Protein AF-A0A0L1J0C2-F1 (afdb_monomer)

Sequence (74 aa):
MSPRFRLVFFAPPSAVPACKTAIFSAGTSQFRPGDAANPHIGKVGELETTEEVRVEALCASEDIARKAVEALKK

Organism: Aspergillus nomiae NRRL (strain ATCC 15546 / NRRL 13137 / CBS 260.88 / M93) (NCBI:txid1509407)

Foldseek 3Di:
DADKDKDKDKDAPVCCVVLVVFDKDKDKDKDAADPPDPDPDDDHRDIDIDIIMITIDIDPHPVRVVVVVVVVVD

Solvent-accessible surface area (backbone atoms only — not comparable to full-atom values): 4613 Å² total; per-residue (Å²): 133,82,73,75,44,76,49,75,51,76,41,53,69,88,51,41,77,79,51,59,90,48,50,74,46,82,48,73,46,76,52,59,43,49,92,86,54,85,62,95,72,67,49,68,78,36,84,33,77,47,72,30,31,42,40,44,41,82,25,88,34,69,71,53,43,52,51,50,54,61,59,71,76,109

Secondary structure (DSSP, 8-state):
----EEEEEEE-GGGHHHHTTSEEEEEEEEE---TT---SSS-TTS-E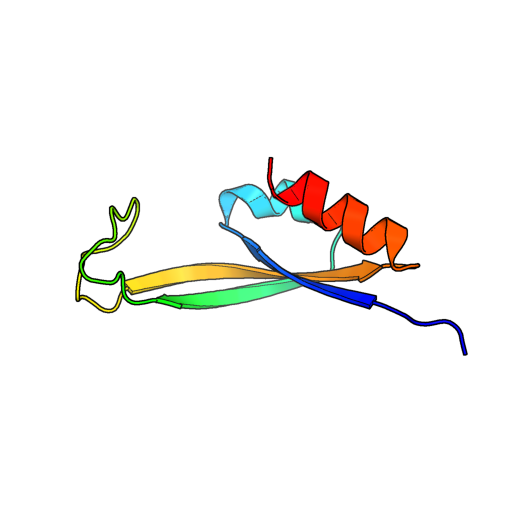EEEEEEEEEEESSHHHHHHHHHHHT-

InterPro domains:
  IPR015867 Nitrogen regulatory protein PII/ATP phosphoribosyltransferase, C-terminal [G3DSA:3.30.70.120] (21-74)
  IPR036069 DUF34/NIF3 superfamily [SSF102705] (4-64)

Structure (mmCIF, N/CA/C/O backbone):
data_AF-A0A0L1J0C2-F1
#
_entry.id   AF-A0A0L1J0C2-F1
#
loop_
_atom_site.group_PDB
_atom_site.id
_atom_site.type_symbol
_atom_site.label_atom_id
_atom_site.label_alt_id
_atom_site.label_comp_id
_atom_site.label_asym_id
_atom_site.label_entity_id
_atom_site.label_seq_id
_atom_site.pdbx_PDB_ins_code
_atom_site.Cartn_x
_atom_site.Cartn_y
_atom_site.Cartn_z
_atom_site.occupancy
_atom_site.B_iso_or_equiv
_atom_site.auth_seq_id
_atom_site.auth_comp_id
_atom_site.auth_asym_id
_atom_site.auth_atom_id
_atom_site.pdbx_PDB_model_num
ATOM 1 N N . MET A 1 1 ? 12.452 13.133 -24.231 1.00 62.97 1 MET A N 1
ATOM 2 C CA . MET A 1 1 ? 12.449 12.863 -22.776 1.00 62.97 1 MET A CA 1
ATOM 3 C C . MET A 1 1 ? 11.645 11.590 -22.566 1.00 62.97 1 MET A C 1
ATOM 5 O O . MET A 1 1 ? 10.484 11.583 -22.949 1.00 62.97 1 MET A O 1
ATOM 9 N N . SER A 1 2 ? 12.248 10.506 -22.077 1.00 70.12 2 SER A N 1
ATOM 10 C CA . SER A 1 2 ? 11.500 9.268 -21.808 1.00 70.12 2 SER A CA 1
ATOM 11 C C . SER A 1 2 ? 10.654 9.429 -20.538 1.00 70.12 2 SER A C 1
ATOM 13 O O . SER A 1 2 ? 11.151 10.026 -19.576 1.00 70.12 2 SER A O 1
ATOM 15 N N . PRO A 1 3 ? 9.406 8.930 -20.505 1.00 77.06 3 PRO A N 1
ATOM 16 C CA . PRO A 1 3 ? 8.563 9.024 -19.319 1.00 77.06 3 PRO A CA 1
ATOM 17 C C . PRO A 1 3 ? 9.176 8.215 -18.168 1.00 77.06 3 PRO A C 1
ATOM 19 O O . PRO A 1 3 ? 9.615 7.082 -18.355 1.00 77.06 3 PRO A O 1
ATOM 22 N N . ARG A 1 4 ? 9.220 8.812 -16.972 1.00 77.81 4 ARG A N 1
ATOM 23 C CA . ARG A 1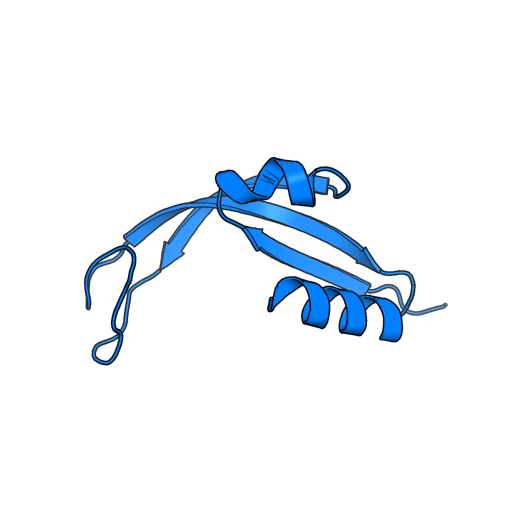 4 ? 9.624 8.152 -15.722 1.00 77.81 4 ARG A CA 1
ATOM 24 C C . ARG A 1 4 ? 8.404 8.041 -14.825 1.00 77.81 4 ARG A C 1
ATOM 26 O O . ARG A 1 4 ? 7.705 9.032 -14.629 1.00 77.81 4 ARG A O 1
ATOM 33 N N . PHE A 1 5 ? 8.184 6.862 -14.260 1.00 82.75 5 PHE A N 1
ATOM 34 C CA . PHE A 1 5 ? 7.044 6.598 -13.390 1.00 82.75 5 PHE A CA 1
ATOM 35 C C . PHE A 1 5 ? 7.528 6.466 -11.947 1.00 82.75 5 PHE A C 1
ATOM 37 O O . PHE A 1 5 ? 8.566 5.854 -11.688 1.00 82.75 5 PHE A O 1
ATOM 44 N N . ARG A 1 6 ? 6.784 7.053 -11.008 1.00 82.38 6 ARG A N 1
ATOM 45 C CA . ARG A 1 6 ? 7.004 6.881 -9.570 1.00 82.38 6 ARG A CA 1
ATOM 46 C C . ARG A 1 6 ? 5.860 6.049 -9.015 1.00 82.38 6 ARG A C 1
ATOM 48 O O . ARG A 1 6 ? 4.708 6.462 -9.113 1.00 82.38 6 ARG A O 1
ATOM 55 N N . LEU A 1 7 ? 6.188 4.905 -8.431 1.00 83.12 7 LEU A N 1
ATOM 56 C CA . LEU A 1 7 ? 5.237 4.082 -7.700 1.00 83.12 7 LEU A CA 1
ATOM 57 C C . LEU A 1 7 ? 5.305 4.462 -6.219 1.00 83.12 7 LEU A C 1
ATOM 59 O O . LEU A 1 7 ? 6.390 4.434 -5.637 1.00 83.12 7 LEU A O 1
ATOM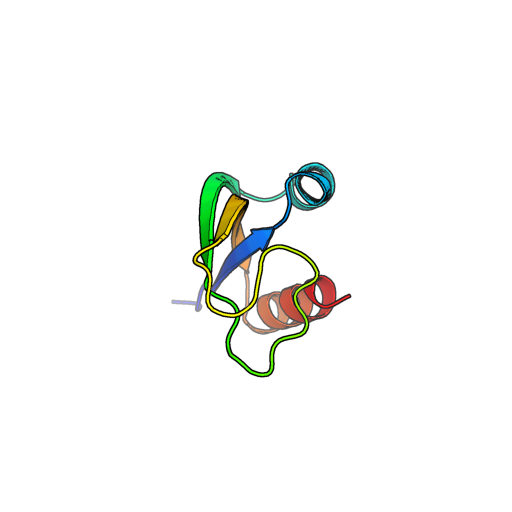 63 N N . VAL A 1 8 ? 4.163 4.842 -5.643 1.00 85.62 8 VAL A N 1
ATOM 64 C CA . VAL A 1 8 ? 4.022 5.174 -4.219 1.00 85.62 8 VAL A CA 1
ATOM 65 C C . VAL A 1 8 ? 2.910 4.318 -3.634 1.00 85.62 8 VAL A C 1
ATOM 67 O O . VAL A 1 8 ? 1.794 4.337 -4.150 1.00 85.62 8 VAL A O 1
ATOM 70 N N . PHE A 1 9 ? 3.213 3.578 -2.573 1.00 85.31 9 PHE A N 1
ATOM 71 C CA . PHE A 1 9 ? 2.234 2.777 -1.839 1.00 85.31 9 PHE A CA 1
ATOM 72 C C . PHE A 1 9 ? 2.577 2.733 -0.348 1.00 85.31 9 PHE A C 1
ATOM 74 O O . PHE A 1 9 ? 3.715 3.005 0.046 1.00 85.31 9 PHE A O 1
ATOM 81 N N . PHE A 1 10 ? 1.578 2.412 0.471 1.00 85.56 10 PHE A N 1
ATOM 82 C CA . PHE A 1 10 ? 1.739 2.175 1.901 1.00 85.56 10 PHE A CA 1
ATOM 83 C C . PHE A 1 10 ? 1.748 0.672 2.167 1.00 85.56 10 PHE A C 1
ATOM 85 O O . PHE A 1 10 ? 1.031 -0.081 1.505 1.00 85.56 10 PHE A O 1
ATOM 92 N N . ALA A 1 11 ? 2.601 0.236 3.089 1.00 82.38 11 ALA A N 1
ATOM 93 C CA . ALA A 1 11 ? 2.742 -1.165 3.455 1.00 82.38 11 ALA A CA 1
ATOM 94 C C . ALA A 1 11 ? 2.829 -1.328 4.981 1.00 82.38 11 ALA A C 1
ATOM 96 O O . ALA A 1 11 ? 3.395 -0.455 5.655 1.00 82.38 11 ALA A O 1
ATOM 97 N N . PRO A 1 12 ? 2.332 -2.455 5.528 1.00 83.56 12 PRO A N 1
ATOM 98 C CA . PRO A 1 12 ? 2.455 -2.744 6.949 1.00 83.56 12 PRO A CA 1
ATOM 99 C C . PRO A 1 12 ? 3.930 -2.936 7.342 1.00 83.56 12 PRO A C 1
ATOM 101 O O . PRO A 1 12 ? 4.727 -3.419 6.525 1.00 83.56 12 PRO A O 1
ATOM 104 N N . PRO A 1 13 ? 4.310 -2.651 8.603 1.00 79.19 13 PRO A N 1
ATOM 105 C CA . PRO A 1 13 ? 5.691 -2.795 9.071 1.00 79.19 13 PRO A CA 1
ATOM 106 C C . PRO A 1 13 ? 6.296 -4.190 8.834 1.00 79.19 13 PRO A C 1
ATOM 108 O O . PRO A 1 13 ? 7.493 -4.320 8.581 1.00 79.19 13 PRO A O 1
ATOM 111 N N . SER A 1 14 ? 5.471 -5.241 8.841 1.00 83.06 14 SER A N 1
ATOM 112 C CA . SER A 1 14 ? 5.889 -6.623 8.567 1.00 83.06 14 SER A CA 1
ATOM 113 C C . SER A 1 14 ? 6.394 -6.849 7.134 1.00 83.06 14 SER A C 1
ATOM 115 O O . SER A 1 14 ? 7.246 -7.709 6.921 1.00 83.06 14 SER A O 1
ATOM 117 N N . ALA A 1 15 ? 5.925 -6.066 6.157 1.00 81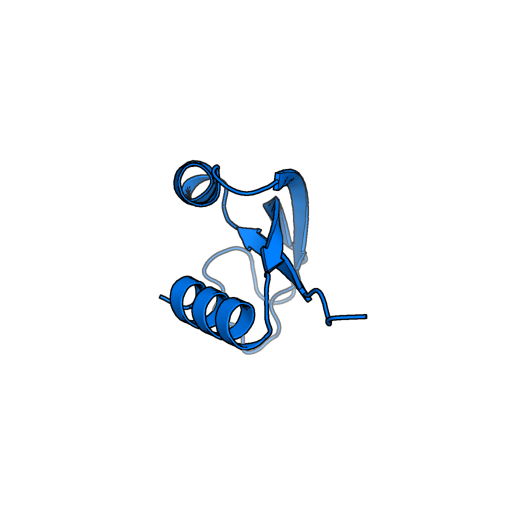.56 15 ALA A N 1
ATOM 118 C CA . ALA A 1 15 ? 6.320 -6.169 4.748 1.00 81.56 15 ALA A CA 1
ATOM 119 C C . ALA A 1 15 ? 7.584 -5.351 4.408 1.00 81.56 15 ALA A C 1
ATOM 121 O O . ALA A 1 15 ? 8.122 -5.446 3.299 1.00 81.56 15 ALA A O 1
ATOM 122 N N . VAL A 1 16 ? 8.099 -4.567 5.363 1.00 74.88 16 VAL A N 1
ATOM 123 C CA . VAL A 1 16 ? 9.259 -3.680 5.183 1.00 74.88 16 VAL A CA 1
ATOM 124 C C . VAL A 1 16 ? 10.522 -4.420 4.726 1.00 74.88 16 VAL A C 1
ATOM 126 O O . VAL A 1 16 ? 11.175 -3.915 3.814 1.00 74.88 16 VAL A O 1
ATOM 129 N N . PRO A 1 17 ? 10.894 -5.605 5.260 1.00 78.94 17 PRO A N 1
ATOM 130 C CA . PRO A 1 17 ? 12.082 -6.320 4.792 1.00 78.94 17 PRO A CA 1
ATOM 131 C C . PRO A 1 17 ? 12.015 -6.711 3.311 1.00 78.94 17 PRO A C 1
ATOM 133 O O . PRO A 1 17 ? 13.029 -6.637 2.625 1.00 78.94 17 PRO A O 1
ATOM 136 N N . ALA A 1 18 ? 10.832 -7.074 2.807 1.00 74.06 18 ALA A N 1
ATOM 137 C CA . ALA A 1 18 ? 10.637 -7.411 1.397 1.00 74.06 18 ALA A CA 1
ATOM 138 C C . ALA A 1 18 ? 10.694 -6.165 0.508 1.00 74.06 18 ALA A C 1
ATOM 140 O O . ALA A 1 18 ? 11.279 -6.184 -0.571 1.00 74.06 18 ALA A O 1
ATOM 141 N N . CYS A 1 19 ? 10.142 -5.052 0.985 1.00 74.19 19 CYS A N 1
ATOM 142 C CA . CYS A 1 19 ? 10.176 -3.811 0.236 1.00 74.19 19 CYS A CA 1
ATOM 143 C C . CYS A 1 19 ? 11.588 -3.163 0.264 1.00 74.19 19 CYS A C 1
ATOM 145 O O . CYS A 1 19 ? 11.821 -2.254 -0.528 1.00 74.19 19 CYS A O 1
ATOM 147 N N . LYS A 1 20 ? 12.486 -3.529 1.218 1.00 65.44 20 LYS A N 1
ATOM 148 C CA . LYS A 1 20 ? 13.698 -2.769 1.660 1.00 65.44 20 LYS A CA 1
ATOM 149 C C . LYS A 1 20 ? 14.689 -2.404 0.550 1.00 65.44 20 LYS A C 1
ATOM 151 O O . LYS A 1 20 ? 15.568 -1.574 0.749 1.00 65.44 20 LYS A O 1
ATOM 156 N N . THR A 1 21 ? 14.529 -3.004 -0.620 1.00 65.06 21 THR A N 1
ATOM 157 C CA . THR A 1 21 ? 15.227 -2.653 -1.857 1.00 65.06 21 THR A CA 1
ATOM 158 C C . THR A 1 21 ? 14.754 -1.327 -2.483 1.00 65.06 21 THR A C 1
ATOM 160 O O . THR A 1 21 ? 15.367 -0.867 -3.442 1.00 65.06 21 THR A O 1
ATOM 163 N N . ALA A 1 22 ? 13.678 -0.716 -1.976 1.00 64.81 22 ALA A N 1
ATOM 164 C CA . ALA A 1 22 ? 13.129 0.582 -2.386 1.00 64.81 22 ALA A CA 1
ATOM 165 C C . ALA A 1 22 ? 13.476 1.715 -1.387 1.00 64.81 22 ALA A C 1
ATOM 167 O O . ALA A 1 22 ? 14.096 1.471 -0.356 1.00 64.81 22 ALA A O 1
ATOM 168 N N . ILE A 1 23 ? 13.111 2.970 -1.682 1.00 69.62 23 ILE A N 1
ATOM 169 C CA . ILE A 1 23 ? 13.323 4.123 -0.781 1.00 69.62 23 ILE A CA 1
ATOM 170 C C . ILE A 1 23 ? 12.104 4.253 0.147 1.00 69.62 23 ILE A C 1
ATOM 172 O O . ILE A 1 23 ? 10.973 4.203 -0.334 1.00 69.62 23 ILE A O 1
ATOM 176 N N . PHE A 1 24 ? 12.307 4.438 1.458 1.00 70.19 24 PHE A N 1
ATOM 177 C CA . PHE A 1 24 ? 11.223 4.414 2.455 1.00 70.19 24 PHE A CA 1
ATOM 178 C C . PHE A 1 24 ? 11.172 5.618 3.379 1.00 70.19 24 PHE A C 1
ATOM 180 O O . PHE A 1 24 ? 12.204 6.172 3.750 1.00 70.19 24 PHE A O 1
ATOM 187 N N . SER A 1 25 ? 9.961 5.924 3.844 1.00 72.62 25 SER A N 1
ATOM 188 C CA . SER A 1 25 ? 9.688 6.843 4.948 1.00 72.62 25 SER A CA 1
ATOM 189 C C . SER A 1 25 ? 8.642 6.231 5.887 1.00 72.62 25 SER A C 1
ATOM 191 O O . SER A 1 25 ? 7.581 5.807 5.432 1.00 72.62 25 SER A O 1
ATOM 193 N N . ALA A 1 26 ? 8.949 6.146 7.184 1.00 77.75 26 ALA A N 1
ATOM 194 C CA . ALA A 1 26 ? 7.991 5.710 8.202 1.00 77.75 26 ALA A CA 1
ATOM 195 C C . ALA A 1 26 ? 6.962 6.815 8.476 1.00 77.75 26 ALA A C 1
ATOM 197 O O . ALA A 1 26 ? 7.312 7.997 8.481 1.00 77.75 26 ALA A O 1
ATOM 198 N N . GLY A 1 27 ? 5.710 6.435 8.716 1.00 82.44 27 GLY A N 1
ATOM 199 C CA . GLY A 1 27 ? 4.645 7.381 9.008 1.00 82.44 27 GLY A CA 1
ATOM 200 C C . GLY A 1 27 ? 3.413 6.729 9.618 1.00 82.44 27 GLY A C 1
ATOM 201 O O . GLY A 1 27 ? 3.404 5.563 10.009 1.00 82.44 27 GLY A O 1
ATOM 202 N N . THR A 1 28 ? 2.355 7.521 9.702 1.00 82.31 28 THR A N 1
ATOM 203 C CA . THR A 1 28 ? 1.071 7.093 10.242 1.00 82.31 28 THR A CA 1
ATOM 204 C C . THR A 1 28 ? -0.004 7.348 9.200 1.00 82.31 28 THR A C 1
ATOM 206 O O . THR A 1 28 ? -0.068 8.432 8.618 1.00 82.31 28 THR A O 1
ATOM 209 N N . SER A 1 29 ? -0.833 6.341 8.965 1.00 87.06 29 SER A N 1
ATOM 210 C CA . SER A 1 29 ? -1.974 6.395 8.063 1.00 87.06 29 SER A CA 1
ATOM 211 C C . SER A 1 29 ? -3.260 6.545 8.860 1.00 87.06 29 SER A C 1
ATOM 213 O O . SER A 1 29 ? -3.357 6.071 9.994 1.00 87.06 29 SER A O 1
ATOM 215 N N . GLN A 1 30 ? -4.239 7.232 8.276 1.00 90.94 30 GLN A N 1
ATOM 216 C CA . GLN A 1 30 ? -5.561 7.407 8.863 1.00 90.94 30 GLN A CA 1
ATOM 217 C C . GLN A 1 30 ? -6.623 7.009 7.854 1.00 90.94 30 GLN A C 1
ATOM 219 O O . GLN A 1 30 ? -6.597 7.442 6.700 1.00 90.94 30 GLN A O 1
ATOM 224 N N . PHE A 1 31 ? -7.581 6.212 8.305 1.00 91.69 31 PHE A N 1
ATOM 225 C CA . PHE A 1 31 ? -8.722 5.816 7.496 1.00 91.69 31 PHE A CA 1
ATOM 226 C C . PHE A 1 31 ? -9.953 5.644 8.376 1.00 91.69 31 PHE A C 1
ATOM 228 O O . PHE A 1 31 ? -9.858 5.442 9.581 1.00 91.69 31 PHE A O 1
ATOM 235 N N . ARG A 1 32 ? -11.134 5.740 7.770 1.00 94.50 32 ARG A N 1
ATOM 236 C CA . ARG A 1 32 ? -12.410 5.530 8.453 1.00 94.50 32 ARG A CA 1
ATOM 237 C C . ARG A 1 32 ? -13.200 4.488 7.671 1.00 94.50 32 ARG A C 1
ATOM 239 O O . ARG A 1 32 ? -13.626 4.802 6.557 1.00 94.50 32 ARG A O 1
ATOM 246 N N . PRO A 1 33 ? -13.371 3.260 8.191 1.00 92.56 33 PRO A N 1
ATOM 247 C CA . PRO A 1 33 ? -14.151 2.246 7.499 1.00 92.56 33 PRO A CA 1
ATO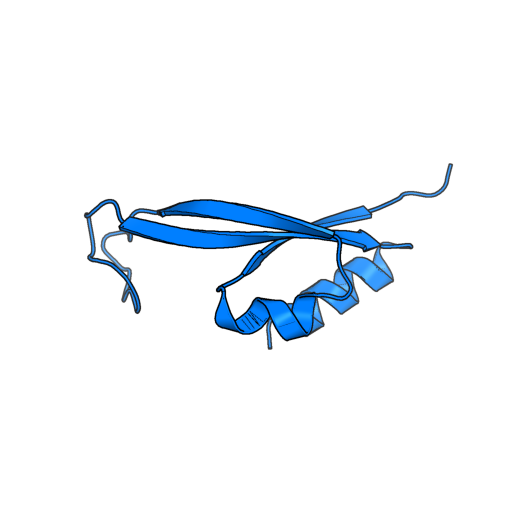M 248 C C . PRO A 1 33 ? -15.598 2.720 7.318 1.00 92.56 33 PRO A C 1
ATOM 250 O O . PRO A 1 33 ? -16.230 3.183 8.270 1.00 92.56 33 PRO A O 1
ATOM 253 N N . GLY A 1 34 ? -16.104 2.630 6.087 1.00 91.00 34 GLY A N 1
ATOM 254 C CA . GLY A 1 34 ? -17.488 2.981 5.760 1.00 91.00 34 GLY A CA 1
ATOM 255 C C . GLY A 1 34 ? -18.491 1.917 6.213 1.00 91.00 34 GLY A C 1
ATOM 256 O O . GLY A 1 34 ? -18.105 0.811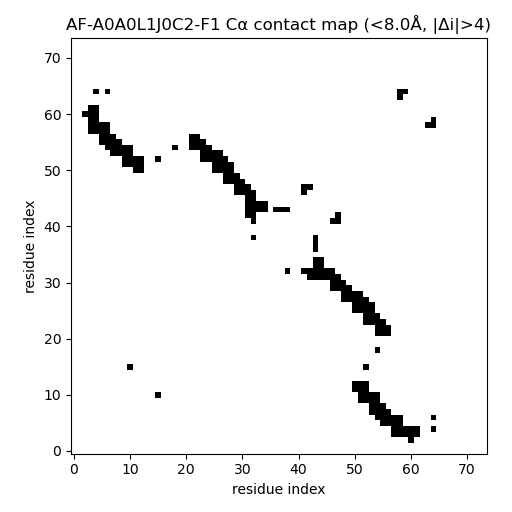 6.582 1.00 91.00 34 GLY A O 1
ATOM 257 N N . ASP A 1 35 ? -19.782 2.232 6.131 1.00 91.50 35 ASP A N 1
ATOM 258 C CA . ASP A 1 35 ? -20.865 1.439 6.738 1.00 91.50 35 ASP A CA 1
ATOM 259 C C . ASP A 1 35 ? -20.970 -0.010 6.231 1.00 91.50 35 ASP A C 1
ATOM 261 O O . ASP A 1 35 ? -21.399 -0.898 6.963 1.00 91.50 35 ASP A O 1
ATOM 265 N N . ALA A 1 36 ? -20.553 -0.267 4.988 1.00 92.75 36 ALA A N 1
ATOM 266 C CA . ALA A 1 36 ? -20.540 -1.602 4.384 1.00 92.75 36 ALA A CA 1
ATOM 267 C C . ALA A 1 36 ? -19.182 -2.324 4.503 1.00 92.75 36 ALA A C 1
ATOM 269 O O . ALA A 1 36 ? -18.992 -3.386 3.907 1.00 92.75 36 ALA A O 1
ATOM 270 N N . ALA A 1 37 ? -18.207 -1.745 5.209 1.00 90.06 37 ALA A N 1
ATOM 271 C CA . ALA A 1 37 ? -16.890 -2.346 5.364 1.00 90.06 37 ALA A CA 1
ATOM 272 C C . ALA A 1 37 ? -16.924 -3.499 6.379 1.00 90.06 37 ALA A C 1
ATOM 274 O O . ALA A 1 37 ? -17.563 -3.407 7.423 1.00 90.06 37 ALA A O 1
ATOM 275 N N . ASN A 1 38 ? -16.155 -4.554 6.107 1.00 89.31 38 ASN A N 1
ATOM 276 C CA . ASN A 1 38 ? -15.809 -5.584 7.088 1.00 89.31 38 ASN A CA 1
ATOM 277 C C . ASN A 1 38 ? -14.317 -5.436 7.445 1.00 89.31 38 ASN A C 1
ATOM 279 O O . ASN A 1 38 ? -13.478 -6.101 6.829 1.00 89.31 38 ASN A O 1
ATOM 283 N N . PRO A 1 39 ? -13.955 -4.481 8.324 1.00 88.50 39 PRO A N 1
ATOM 284 C CA . PRO A 1 39 ? -12.563 -4.134 8.574 1.00 88.50 39 PRO A CA 1
ATOM 285 C C . PRO A 1 39 ? -11.830 -5.245 9.332 1.00 88.50 39 PRO A C 1
ATOM 287 O O . PRO A 1 39 ? -12.295 -5.734 10.356 1.00 88.50 39 PRO A O 1
ATOM 290 N N . HIS A 1 40 ? -10.637 -5.600 8.855 1.00 85.94 40 HIS A N 1
ATOM 291 C CA . HIS A 1 40 ? -9.707 -6.456 9.601 1.00 85.94 40 HIS A CA 1
ATOM 292 C C . HIS A 1 40 ? -8.984 -5.678 10.721 1.00 85.94 40 HIS A C 1
ATOM 294 O O . HIS A 1 40 ? -8.491 -6.276 11.673 1.00 85.94 40 HIS A O 1
ATOM 300 N N . ILE A 1 41 ? -8.919 -4.343 10.597 1.00 86.50 41 ILE A N 1
ATOM 301 C CA . ILE A 1 41 ? -8.330 -3.394 11.552 1.00 86.50 41 ILE A CA 1
ATOM 302 C C . ILE A 1 41 ? -9.262 -2.178 11.656 1.00 86.50 41 ILE A C 1
ATOM 304 O O . ILE A 1 41 ? -9.702 -1.652 10.632 1.00 86.50 41 ILE A O 1
ATOM 308 N N . GLY A 1 42 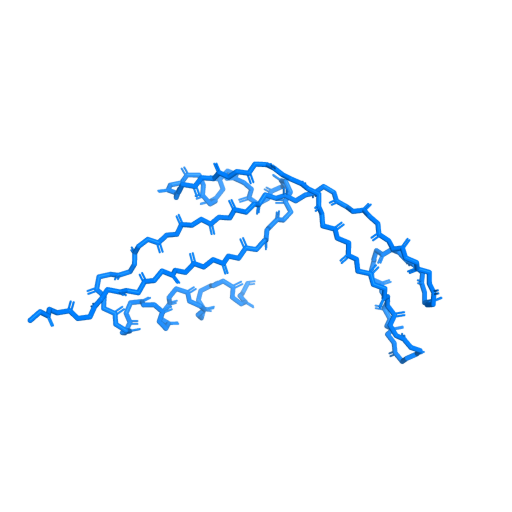? -9.532 -1.729 12.883 1.00 89.56 42 GLY A N 1
ATOM 309 C CA . GLY A 1 42 ? -10.426 -0.610 13.187 1.00 89.56 42 GLY A CA 1
ATOM 310 C C . GLY A 1 42 ? -11.907 -0.984 13.240 1.00 89.56 42 GLY A C 1
ATOM 311 O O . GLY A 1 42 ? -12.279 -2.156 13.150 1.00 89.56 42 GLY A O 1
ATOM 312 N N . LYS A 1 43 ? -12.767 0.024 13.422 1.00 92.19 43 LYS A N 1
ATOM 313 C CA . LYS A 1 43 ? -14.224 -0.141 13.553 1.00 92.19 43 LYS A CA 1
ATOM 314 C C . LYS A 1 43 ? -14.985 0.716 12.547 1.00 92.19 43 LYS A C 1
ATOM 316 O O . LYS A 1 43 ? -14.579 1.829 12.222 1.00 92.19 43 LYS A O 1
ATOM 321 N N . VAL A 1 44 ? -16.110 0.190 12.063 1.00 94.88 44 VAL A N 1
ATOM 322 C CA . VAL A 1 44 ? -17.012 0.903 11.146 1.00 94.88 44 VAL A CA 1
ATOM 323 C C . VAL A 1 44 ? -17.458 2.222 11.763 1.00 94.88 44 VAL A C 1
ATOM 325 O O . VAL A 1 44 ? -17.894 2.266 12.911 1.00 94.88 44 VAL A O 1
ATOM 328 N N . GLY A 1 45 ? -17.327 3.301 10.993 1.00 92.38 45 GLY A N 1
ATOM 329 C CA . GLY A 1 45 ? -17.707 4.636 11.429 1.00 92.38 45 GLY A CA 1
ATOM 330 C C . GLY A 1 45 ? -16.723 5.300 12.397 1.00 92.38 45 GLY A C 1
ATOM 331 O O . GLY A 1 45 ? -16.946 6.464 12.729 1.00 92.38 45 GLY A O 1
ATOM 332 N N . GLU A 1 46 ? -15.617 4.665 12.786 1.00 94.06 46 GLU A N 1
ATOM 333 C CA . GLU A 1 46 ? -14.588 5.253 13.656 1.00 94.06 46 GLU A CA 1
ATOM 334 C C . GLU A 1 46 ? -13.315 5.584 12.866 1.00 94.06 46 GLU A C 1
ATOM 336 O O . GLU A 1 46 ? -12.939 4.872 11.934 1.00 94.06 46 GLU A O 1
ATOM 341 N N . LEU A 1 47 ? -12.676 6.712 13.195 1.00 92.06 47 LEU A N 1
ATOM 342 C CA . LEU A 1 47 ? -11.395 7.083 12.595 1.00 92.06 47 LEU A CA 1
ATOM 343 C C . LEU A 1 47 ? -10.296 6.215 13.211 1.00 92.06 47 LEU A C 1
ATOM 345 O O . LEU A 1 47 ? -10.047 6.297 14.410 1.00 92.06 47 LEU A O 1
ATOM 349 N N .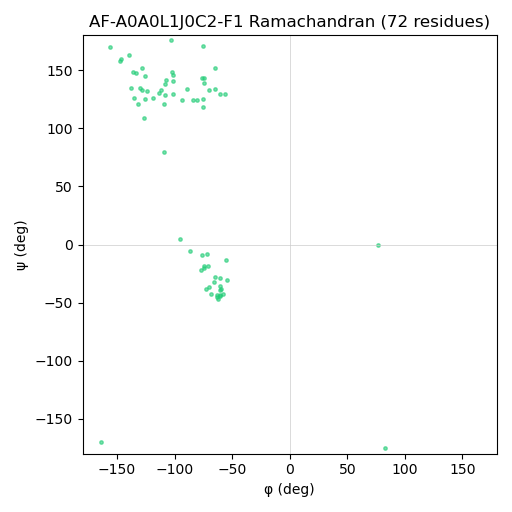 GLU A 1 48 ? -9.638 5.424 12.377 1.00 94.88 48 GLU A N 1
ATOM 350 C CA . GLU A 1 48 ? -8.545 4.539 12.755 1.00 94.88 48 GLU A CA 1
ATOM 351 C C . GLU A 1 48 ? -7.200 5.157 12.368 1.00 94.88 48 GLU A C 1
ATOM 353 O O . GLU A 1 48 ? -7.089 5.859 11.358 1.00 94.88 48 GLU A O 1
ATOM 358 N N . THR A 1 49 ? -6.173 4.900 13.177 1.00 91.75 49 THR A N 1
ATOM 359 C CA . THR A 1 49 ? -4.818 5.422 12.981 1.00 91.75 49 THR A CA 1
ATOM 360 C C . THR A 1 49 ? -3.825 4.277 13.112 1.00 91.75 49 THR A C 1
ATOM 362 O O . THR A 1 49 ? -3.748 3.642 14.157 1.00 91.75 49 THR A O 1
ATOM 365 N N . THR A 1 50 ? -3.041 4.014 12.068 1.00 90.06 50 THR A N 1
ATOM 366 C CA . THR A 1 50 ? -2.144 2.852 12.033 1.00 90.06 50 THR A CA 1
ATOM 367 C C . THR A 1 50 ? -0.742 3.215 11.549 1.00 90.06 50 THR A C 1
ATOM 369 O O . THR A 1 50 ? -0.560 4.140 10.753 1.00 90.06 50 THR A O 1
ATOM 372 N N . GLU A 1 51 ? 0.265 2.520 12.075 1.00 89.69 51 GLU A N 1
ATOM 373 C CA . GLU A 1 51 ? 1.656 2.687 11.656 1.00 89.69 51 GLU A CA 1
ATOM 374 C C . GLU A 1 51 ? 1.879 2.025 10.298 1.00 89.69 51 GLU A C 1
ATOM 376 O O . GLU A 1 51 ? 1.639 0.830 10.125 1.00 89.69 51 GLU A O 1
ATOM 381 N N . GLU A 1 52 ? 2.391 2.791 9.338 1.00 87.50 52 GLU A N 1
ATOM 382 C CA . GLU A 1 52 ? 2.697 2.298 7.997 1.00 87.50 52 GLU A CA 1
ATOM 383 C C . GLU A 1 52 ? 4.007 2.886 7.489 1.00 87.50 52 GLU A C 1
ATOM 385 O O . GLU A 1 52 ? 4.517 3.901 7.972 1.00 87.50 52 GLU A O 1
ATOM 390 N N . VAL A 1 53 ? 4.562 2.255 6.461 1.00 87.69 53 VAL A N 1
ATOM 391 C CA . VAL A 1 53 ? 5.723 2.794 5.761 1.00 87.69 53 VAL A CA 1
ATOM 392 C C . VAL A 1 53 ? 5.324 3.160 4.342 1.00 87.69 53 VAL A C 1
ATOM 394 O O . VAL A 1 53 ? 4.735 2.357 3.619 1.00 87.69 53 VAL A O 1
ATOM 397 N N . ARG A 1 54 ? 5.666 4.382 3.933 1.00 84.12 54 ARG A N 1
ATOM 398 C CA . ARG A 1 54 ? 5.561 4.838 2.550 1.00 84.12 54 ARG A CA 1
ATOM 399 C C . ARG A 1 54 ? 6.763 4.333 1.768 1.00 84.12 54 ARG A C 1
ATOM 401 O O . ARG A 1 54 ? 7.904 4.625 2.130 1.00 84.12 54 ARG A O 1
ATOM 408 N N . VAL A 1 55 ? 6.492 3.624 0.681 1.00 85.62 55 VAL A N 1
ATOM 409 C CA . VAL A 1 55 ? 7.504 3.085 -0.228 1.00 85.62 55 VAL A CA 1
ATOM 410 C C . VAL A 1 55 ? 7.480 3.875 -1.530 1.00 85.62 55 VAL A C 1
ATOM 412 O O . VAL A 1 55 ? 6.420 4.026 -2.136 1.00 85.62 55 VAL A O 1
ATOM 415 N N . GLU A 1 56 ? 8.638 4.366 -1.974 1.00 83.56 56 GLU A N 1
ATOM 416 C CA . GLU A 1 56 ? 8.802 5.007 -3.279 1.00 83.56 56 GLU A CA 1
ATOM 417 C C . GLU A 1 56 ? 9.798 4.236 -4.149 1.00 83.56 56 GLU A C 1
ATOM 419 O O . GLU A 1 56 ? 10.947 3.999 -3.763 1.00 83.56 56 GLU A O 1
ATOM 424 N N . ALA A 1 57 ? 9.362 3.878 -5.357 1.00 84.62 57 ALA A N 1
ATOM 425 C CA . ALA A 1 57 ? 10.197 3.211 -6.349 1.00 84.62 57 ALA A CA 1
ATOM 426 C C . ALA A 1 57 ? 10.108 3.914 -7.709 1.00 84.62 57 ALA A C 1
ATOM 428 O O . ALA A 1 57 ? 9.025 4.264 -8.187 1.00 84.62 57 ALA A O 1
ATOM 429 N N . LEU A 1 58 ? 11.265 4.114 -8.345 1.00 86.19 58 LEU A N 1
ATOM 430 C CA . LEU A 1 58 ? 11.341 4.590 -9.722 1.00 86.19 58 LEU A CA 1
ATOM 431 C C . LEU A 1 58 ? 11.189 3.408 -10.675 1.00 86.19 58 LEU A C 1
ATOM 433 O O . LEU A 1 58 ? 11.970 2.459 -10.631 1.00 86.19 58 LEU A O 1
ATOM 437 N N . CYS A 1 59 ? 10.217 3.494 -11.575 1.00 88.25 59 CYS A N 1
ATOM 438 C CA . CYS A 1 59 ? 10.032 2.514 -12.634 1.00 88.25 59 CYS A CA 1
ATOM 439 C C . CYS A 1 59 ? 10.597 3.067 -13.946 1.00 88.25 59 CYS A C 1
ATOM 441 O O . CYS A 1 59 ? 10.281 4.187 -14.360 1.00 88.25 59 CYS A O 1
ATOM 443 N N . ALA A 1 60 ? 11.433 2.263 -14.607 1.00 89.44 60 ALA A N 1
ATOM 444 C CA . ALA A 1 60 ? 12.118 2.659 -15.836 1.00 89.44 60 ALA A CA 1
ATOM 445 C C . ALA A 1 60 ? 11.180 2.776 -17.054 1.00 89.44 60 ALA A C 1
ATOM 447 O O . ALA A 1 60 ? 11.535 3.432 -18.030 1.00 89.44 60 ALA A O 1
ATOM 448 N N . SER A 1 61 ? 9.992 2.167 -16.999 1.00 91.19 61 SER A N 1
ATOM 449 C CA . SER A 1 61 ? 8.951 2.254 -18.028 1.00 91.19 61 SER A CA 1
ATOM 450 C C . SER A 1 61 ? 7.562 1.964 -17.449 1.00 91.19 61 SER A C 1
ATOM 452 O O . SER A 1 61 ? 7.438 1.493 -16.313 1.00 91.19 61 SER A O 1
ATOM 454 N N . GLU A 1 62 ? 6.518 2.213 -18.243 1.00 92.81 62 GLU A N 1
ATOM 455 C CA . GLU A 1 62 ? 5.131 1.908 -17.875 1.00 92.81 62 GLU A CA 1
ATOM 456 C C . GLU A 1 62 ? 4.908 0.403 -17.678 1.00 92.81 62 GLU A C 1
ATOM 458 O O . GLU A 1 62 ? 4.303 -0.006 -16.690 1.00 92.81 62 GLU A 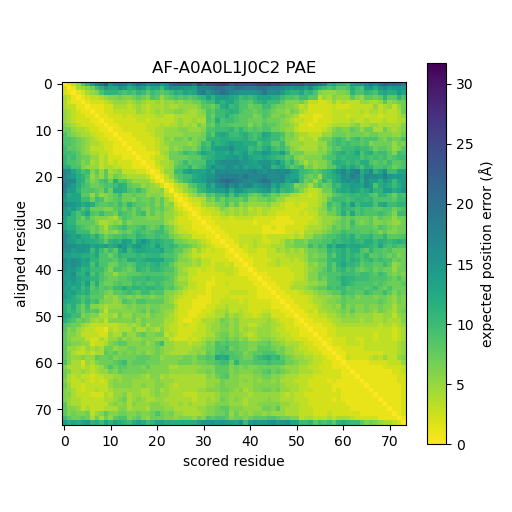O 1
ATOM 463 N N . ASP A 1 63 ? 5.454 -0.434 -18.564 1.00 94.81 63 ASP A N 1
ATOM 464 C CA . ASP A 1 63 ? 5.331 -1.893 -18.466 1.00 94.81 63 ASP A CA 1
ATOM 465 C C . ASP A 1 63 ? 5.919 -2.434 -17.160 1.00 94.81 63 ASP A C 1
ATOM 467 O O . ASP A 1 63 ? 5.360 -3.341 -16.542 1.00 94.81 63 ASP A O 1
ATOM 471 N N . ILE A 1 64 ? 7.042 -1.862 -16.715 1.00 92.12 64 ILE A N 1
ATOM 472 C CA . ILE A 1 64 ? 7.664 -2.217 -15.436 1.00 92.12 64 ILE A CA 1
ATOM 473 C C . ILE A 1 64 ? 6.777 -1.763 -14.274 1.00 92.12 64 ILE A C 1
ATOM 475 O O . ILE A 1 64 ? 6.579 -2.534 -13.338 1.00 92.12 64 ILE A O 1
ATOM 479 N N . ALA A 1 65 ? 6.203 -0.559 -14.344 1.00 92.19 65 ALA A N 1
ATOM 480 C CA . ALA A 1 65 ? 5.276 -0.076 -13.322 1.00 92.19 65 ALA A CA 1
ATOM 481 C C . ALA A 1 65 ? 4.035 -0.979 -13.209 1.00 92.19 65 ALA A C 1
ATOM 483 O O . ALA A 1 65 ? 3.650 -1.364 -12.106 1.00 92.19 65 ALA A O 1
ATOM 484 N N . ARG A 1 66 ? 3.452 -1.395 -14.341 1.00 93.44 66 ARG A N 1
ATOM 485 C CA . ARG A 1 66 ? 2.307 -2.320 -14.379 1.00 93.44 66 ARG A CA 1
ATOM 486 C C . ARG A 1 66 ? 2.657 -3.679 -13.779 1.00 93.44 66 ARG A C 1
ATOM 488 O O . ARG A 1 66 ? 1.920 -4.172 -12.932 1.00 93.44 66 ARG A O 1
ATOM 495 N N . LYS A 1 67 ? 3.803 -4.258 -14.151 1.00 93.50 67 LYS A N 1
ATOM 496 C CA . LYS A 1 67 ? 4.286 -5.525 -13.572 1.00 93.50 67 LYS A CA 1
ATOM 497 C C . LYS A 1 67 ? 4.520 -5.425 -12.064 1.00 93.50 67 LYS A C 1
ATOM 499 O O . LYS A 1 67 ? 4.188 -6.364 -11.348 1.00 93.50 67 LYS A O 1
ATOM 504 N N . ALA A 1 68 ? 5.055 -4.302 -11.583 1.00 90.44 68 ALA A N 1
ATOM 505 C CA . ALA A 1 68 ? 5.245 -4.067 -10.154 1.00 90.44 68 ALA A CA 1
ATOM 506 C C . ALA A 1 68 ? 3.902 -4.023 -9.407 1.00 90.44 68 ALA A C 1
ATOM 508 O O . ALA A 1 68 ? 3.755 -4.687 -8.387 1.00 90.44 68 ALA A O 1
ATOM 509 N N . VAL A 1 69 ? 2.900 -3.318 -9.945 1.00 91.06 69 VAL A N 1
ATOM 510 C CA . VAL A 1 69 ? 1.544 -3.287 -9.370 1.00 91.06 69 VAL A CA 1
ATOM 511 C C . VAL A 1 69 ? 0.921 -4.684 -9.325 1.00 91.06 69 VAL A C 1
ATOM 513 O O . VAL A 1 69 ? 0.359 -5.063 -8.303 1.00 91.06 69 VAL A O 1
ATOM 516 N N . GLU A 1 70 ? 1.046 -5.477 -10.391 1.00 93.62 70 GLU A N 1
ATOM 517 C CA . GLU A 1 70 ? 0.519 -6.850 -10.408 1.00 93.62 70 GLU A CA 1
ATOM 518 C C . GLU A 1 70 ? 1.233 -7.782 -9.423 1.00 93.62 70 GLU A C 1
ATOM 520 O O . GLU A 1 70 ? 0.609 -8.687 -8.872 1.00 93.62 70 GLU A O 1
ATOM 525 N N . ALA A 1 71 ? 2.525 -7.565 -9.171 1.00 90.00 71 ALA A N 1
ATOM 526 C CA . ALA A 1 71 ? 3.255 -8.306 -8.150 1.00 90.00 71 ALA A CA 1
ATOM 527 C C . ALA A 1 71 ? 2.818 -7.920 -6.726 1.00 90.00 71 ALA A C 1
ATOM 529 O O . ALA A 1 71 ? 2.737 -8.797 -5.876 1.00 90.00 71 ALA A O 1
ATOM 530 N N . LEU A 1 72 ? 2.504 -6.642 -6.479 1.00 88.44 72 LEU A N 1
ATOM 531 C CA . LEU A 1 72 ? 2.085 -6.128 -5.165 1.00 88.44 72 LEU A CA 1
ATOM 532 C C . LEU A 1 72 ? 0.656 -6.513 -4.763 1.00 88.44 72 LEU A C 1
ATOM 534 O O . LEU A 1 72 ? 0.313 -6.437 -3.589 1.00 88.44 72 LEU A O 1
ATOM 538 N N . LYS A 1 73 ? -0.196 -6.883 -5.722 1.00 85.62 73 LYS A N 1
ATOM 539 C CA . LYS A 1 73 ? -1.578 -7.321 -5.459 1.00 85.62 73 LYS A CA 1
ATOM 540 C C . LYS A 1 73 ? -1.679 -8.752 -4.909 1.00 85.62 73 LYS A C 1
ATOM 542 O O . LYS A 1 73 ? -2.787 -9.173 -4.582 1.00 85.62 73 LYS A O 1
ATOM 547 N N . LYS A 1 74 ? -0.579 -9.506 -4.902 1.00 71.12 74 LYS A N 1
ATOM 548 C CA . LYS A 1 74 ? -0.513 -10.907 -4.463 1.00 71.12 74 LYS A CA 1
ATOM 549 C C . LYS A 1 74 ? 0.008 -11.001 -3.040 1.00 71.12 74 LYS A C 1
ATOM 551 O O . LYS A 1 74 ? -0.476 -11.908 -2.334 1.00 71.12 74 LYS A O 1
#

Radius of gyration: 15.02 Å; Cα contacts (8 Å, |Δi|>4): 109; chains: 1; bounding box: 36×24×36 Å

pLDDT: mean 84.95, std 8.2, range [62.97, 94.88]

Nearest PDB structures (foldseek):
  4rx6-assembly1_B  TM=6.860E-01  e=1.765E-01  Bacillus subtilis subsp. subtilis str. 168
  4r25-assembly1_A  TM=6.844E-01  e=2.253E-01  Bacillus subtilis subsp. subtilis str. 168
  4co3-assembly2_B  TM=5.323E-01  e=7.191E-01  Azospirillum brasilense
  2xul-assembly1_B  TM=4.473E-01  e=8.275E+00  Synechococcus elongatus PCC 7942 = FACHB-805

Mean predicted aligned error: 6.49 Å